Protein AF-A0A813YNI4-F1 (afdb_monomer)

Sequence (89 aa):
MEVLLKEPSEHSHVPDPDRLHLIRLKNEIKSRGASSDEGASTILFDVLRTIPLTITTDLPTNDALLQTIRFERPAMQLDHNGRLSLILR

Solvent-accessible surface area (backbone atoms only — not comparable to full-atom values): 5677 Å² total; per-residue (Å²): 135,84,82,82,75,76,77,85,77,81,75,97,64,81,83,59,66,64,62,52,50,54,52,50,50,55,50,49,48,40,51,44,22,52,74,46,90,68,52,68,68,54,54,48,51,64,55,57,74,72,57,61,79,90,47,60,85,77,52,76,54,70,67,59,51,53,51,46,30,60,68,40,31,59,56,73,42,66,43,100,83,70,44,80,38,81,45,86,130

Foldseek 3Di:
DDDPDDDDDDDPDDDDVLVVLQVVLLVQLLVCLQPPPDDLVVSCVVSVVVHDPVNPVVDDDPVVSSVSSVVSHFDFDQDPVRDTDGDDD

Secondary structure (DSSP, 8-state):
-----PPPPPPSS---HHHHHHHHHHHHHHHHHHH--S-HHHHHHHHHTT--GGGGGGSPPHHHHHHHHHHHSPPEEE-TTS-EEE---

Mean predicted aligned error: 9.95 Å

Nearest PDB structures (foldseek):
  6q9b-assembly1_B9  TM=2.991E-01  e=7.823E+00  Ovis aries

pLDDT: mean 81.28, std 10.11, range [52.69, 91.94]

Radius of gyration: 19.48 Å; Cα contacts (8 Å, |Δi|>4): 62; chains: 1; bounding box: 44×20×60 Å

Structure (mmCIF, N/CA/C/O backbone):
data_AF-A0A813YNI4-F1
#
_entry.id   AF-A0A813YNI4-F1
#
loop_
_atom_site.group_PDB
_atom_site.id
_atom_site.type_symbol
_atom_site.label_atom_id
_atom_site.label_alt_id
_atom_site.label_comp_id
_atom_site.label_asym_id
_atom_site.label_entity_id
_atom_site.label_seq_id
_atom_site.pdbx_PDB_ins_code
_atom_site.Cartn_x
_atom_site.Cartn_y
_atom_site.Cartn_z
_atom_site.occupancy
_atom_site.B_iso_or_equiv
_atom_site.auth_seq_id
_atom_site.auth_comp_id
_atom_site.auth_asym_id
_atom_site.auth_atom_id
_atom_site.pdbx_PDB_model_num
ATOM 1 N N . MET A 1 1 ? -23.808 8.437 -41.103 1.00 52.69 1 MET A N 1
ATOM 2 C CA . MET A 1 1 ? -22.611 9.114 -40.568 1.00 52.69 1 MET A CA 1
ATOM 3 C C . MET A 1 1 ? -21.777 8.040 -39.899 1.00 52.69 1 MET A C 1
ATOM 5 O O . MET A 1 1 ? -22.207 7.525 -38.876 1.00 52.69 1 MET A O 1
ATOM 9 N N . GLU A 1 2 ? -20.687 7.609 -40.529 1.00 61.41 2 GLU A N 1
ATOM 10 C CA . GLU A 1 2 ? -19.798 6.590 -39.961 1.00 61.41 2 GLU A CA 1
ATOM 11 C C . GLU A 1 2 ? -18.891 7.242 -38.917 1.00 61.41 2 GLU A C 1
ATOM 13 O O . GLU A 1 2 ? -18.179 8.203 -39.205 1.00 61.41 2 GLU A O 1
ATOM 18 N N . VAL A 1 3 ? -18.954 6.746 -37.682 1.00 67.62 3 VAL A N 1
ATOM 19 C CA . VAL A 1 3 ? -18.011 7.123 -36.630 1.00 67.62 3 VAL A CA 1
ATOM 20 C C . VAL A 1 3 ? -16.711 6.388 -36.937 1.00 67.62 3 VAL A C 1
ATOM 22 O O . VAL A 1 3 ? -16.602 5.191 -36.688 1.00 67.62 3 VAL A O 1
ATOM 25 N N . LEU A 1 4 ? -15.738 7.092 -37.515 1.00 66.44 4 LEU A N 1
ATOM 26 C CA . LEU A 1 4 ? -14.378 6.580 -37.675 1.00 66.44 4 LEU A CA 1
ATOM 27 C C . LEU A 1 4 ? -13.744 6.460 -36.284 1.00 66.44 4 LEU A C 1
ATOM 29 O O . LEU A 1 4 ? -13.162 7.410 -35.760 1.00 66.44 4 LEU A O 1
ATOM 33 N N . LEU A 1 5 ? -13.908 5.297 -35.656 1.00 75.12 5 LEU A N 1
ATOM 34 C CA . LEU A 1 5 ? -13.193 4.951 -34.436 1.00 75.12 5 LEU A CA 1
ATOM 35 C C . LEU A 1 5 ? -11.721 4.758 -34.806 1.00 75.12 5 LEU A C 1
ATOM 37 O O . LEU A 1 5 ? -11.368 3.840 -35.542 1.00 75.12 5 LEU A O 1
ATOM 41 N N . LYS A 1 6 ? -10.869 5.672 -34.336 1.00 78.00 6 LYS A N 1
ATOM 42 C CA . LYS A 1 6 ? -9.418 5.585 -34.506 1.00 78.00 6 LYS A CA 1
ATOM 43 C C . LYS A 1 6 ? -8.910 4.330 -33.795 1.00 78.00 6 LYS A C 1
ATOM 45 O O . LYS A 1 6 ? -9.264 4.105 -32.637 1.00 78.00 6 LYS A O 1
ATOM 50 N N . GLU A 1 7 ? -8.085 3.542 -34.478 1.00 80.06 7 GLU A N 1
ATOM 51 C CA . GLU A 1 7 ? -7.469 2.360 -33.875 1.00 80.06 7 GLU A CA 1
ATOM 52 C C . GLU A 1 7 ? -6.624 2.741 -32.643 1.00 80.06 7 GLU A C 1
ATOM 54 O O . GLU A 1 7 ? -6.050 3.841 -32.604 1.00 80.06 7 GLU A O 1
ATOM 59 N N . PRO A 1 8 ? -6.548 1.865 -31.622 1.00 81.69 8 PRO A N 1
ATOM 60 C CA . PRO A 1 8 ? -5.702 2.093 -30.457 1.00 81.69 8 PRO A CA 1
ATOM 61 C C . PRO A 1 8 ? -4.246 2.313 -30.880 1.00 81.69 8 PRO A C 1
ATOM 63 O O . PRO A 1 8 ? -3.688 1.516 -31.630 1.00 81.69 8 PRO A O 1
ATOM 66 N N . SER A 1 9 ? -3.614 3.385 -30.398 1.00 83.00 9 SER A N 1
ATOM 67 C CA . SER A 1 9 ? -2.188 3.613 -30.646 1.00 83.00 9 SER A CA 1
ATOM 68 C C . SER A 1 9 ? -1.333 2.746 -29.729 1.00 83.00 9 SER A C 1
ATOM 70 O O . SER A 1 9 ? -1.615 2.658 -28.532 1.00 83.00 9 SER A O 1
ATOM 72 N N . GLU A 1 10 ? -0.243 2.197 -30.258 1.00 85.94 10 GLU A N 1
ATOM 73 C CA . GLU A 1 10 ? 0.762 1.510 -29.449 1.00 85.94 10 GLU A CA 1
ATOM 74 C C . GLU A 1 10 ? 1.454 2.465 -28.465 1.00 85.94 10 GLU A C 1
ATOM 76 O O . GLU A 1 10 ? 1.638 3.659 -28.727 1.00 85.94 10 GLU A O 1
ATOM 81 N N . HIS A 1 11 ? 1.851 1.933 -27.309 1.00 84.81 11 HIS A N 1
ATOM 82 C CA . HIS A 1 11 ? 2.634 2.682 -26.333 1.00 84.81 11 HIS A CA 1
ATOM 83 C C . HIS A 1 11 ? 4.075 2.861 -26.826 1.00 84.81 11 HIS A C 1
ATOM 85 O O . HIS A 1 11 ? 4.718 1.907 -27.248 1.00 84.81 11 HIS A O 1
ATOM 91 N N . SER A 1 12 ? 4.621 4.075 -26.712 1.00 87.94 12 SER A N 1
ATOM 92 C CA . SER A 1 12 ? 5.998 4.379 -27.143 1.00 87.94 12 SER A CA 1
ATOM 93 C C . SER A 1 12 ? 7.091 3.843 -26.207 1.00 87.94 12 SER A C 1
ATOM 95 O O . SER A 1 12 ? 8.273 4.007 -26.491 1.00 87.94 12 SER A O 1
ATOM 97 N N . HIS A 1 13 ? 6.720 3.265 -25.064 1.00 87.19 13 HIS A N 1
ATOM 98 C CA . HIS A 1 13 ? 7.638 2.676 -24.093 1.00 87.19 13 HIS A CA 1
ATOM 99 C C . HIS A 1 13 ? 6.920 1.625 -23.247 1.00 87.19 13 HIS A C 1
ATOM 101 O O . HIS A 1 13 ? 5.695 1.642 -23.106 1.00 87.19 13 HIS A O 1
ATOM 107 N N . VAL A 1 14 ? 7.708 0.722 -22.665 1.00 87.19 14 VAL A N 1
ATOM 108 C CA . VAL A 1 14 ? 7.217 -0.248 -21.685 1.00 87.19 14 VAL A CA 1
ATOM 109 C C . VAL A 1 14 ? 6.899 0.439 -20.352 1.00 87.19 14 VAL A C 1
ATOM 111 O O . VAL A 1 14 ? 7.532 1.444 -20.019 1.00 87.19 14 VAL A O 1
ATOM 114 N N . PRO A 1 15 ? 5.942 -0.084 -19.567 1.00 87.44 15 PRO A N 1
ATOM 115 C CA . PRO A 1 15 ? 5.671 0.426 -18.232 1.00 87.44 15 PRO A CA 1
ATOM 116 C C . PRO A 1 15 ? 6.896 0.312 -17.326 1.00 87.44 15 PRO A C 1
ATOM 118 O O . PRO A 1 15 ? 7.587 -0.705 -17.328 1.00 87.44 15 PRO A O 1
ATOM 121 N N . ASP A 1 16 ? 7.109 1.336 -16.508 1.00 89.50 16 ASP A N 1
ATOM 122 C CA . ASP A 1 16 ? 8.116 1.313 -15.455 1.00 89.50 16 ASP A CA 1
ATOM 123 C C . ASP A 1 16 ? 7.645 0.393 -14.305 1.00 89.50 16 ASP A C 1
ATOM 125 O O . ASP A 1 16 ? 6.625 0.688 -13.662 1.00 89.50 16 ASP A O 1
ATOM 129 N N . PRO A 1 17 ? 8.339 -0.734 -14.048 1.00 87.00 17 PRO A N 1
ATOM 130 C CA . P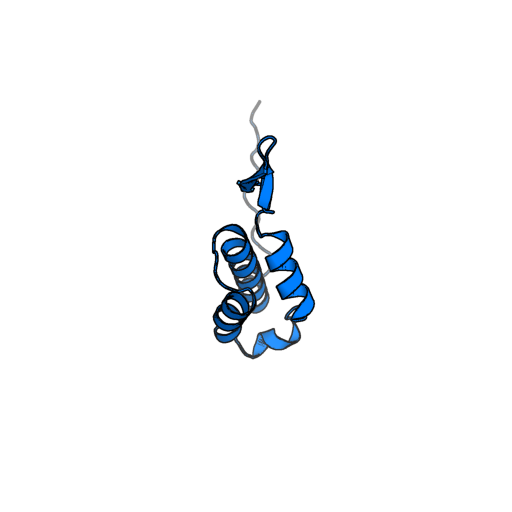RO A 1 17 ? 7.929 -1.694 -13.032 1.00 87.00 17 PRO A CA 1
ATOM 131 C C . PRO A 1 17 ? 7.961 -1.092 -11.627 1.00 87.00 17 PRO A C 1
ATOM 133 O O . PRO A 1 17 ? 7.069 -1.389 -10.831 1.00 87.00 17 PRO A O 1
ATOM 136 N N . ASP A 1 18 ? 8.916 -0.219 -11.327 1.00 86.12 18 ASP A N 1
ATOM 137 C CA . ASP A 1 18 ? 9.086 0.376 -10.003 1.00 86.12 18 ASP A CA 1
ATOM 138 C C . ASP A 1 18 ? 7.931 1.335 -9.705 1.00 86.12 18 ASP A C 1
ATOM 140 O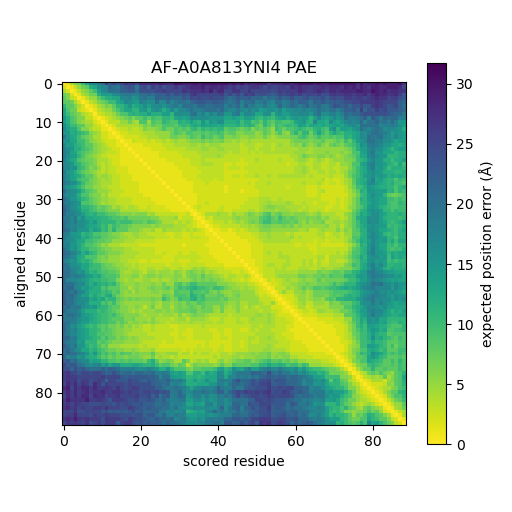 O . ASP A 1 18 ? 7.259 1.249 -8.669 1.00 86.12 18 ASP A O 1
ATOM 144 N N . ARG A 1 19 ? 7.575 2.156 -10.697 1.00 85.94 19 ARG A N 1
ATOM 145 C CA . ARG A 1 19 ? 6.402 3.031 -10.623 1.00 85.94 19 ARG A CA 1
ATOM 146 C C . ARG A 1 19 ? 5.097 2.251 -10.474 1.00 85.94 19 ARG A C 1
ATOM 148 O O . ARG A 1 19 ? 4.209 2.677 -9.730 1.00 85.94 19 ARG A O 1
ATOM 155 N N . LEU A 1 20 ? 4.961 1.107 -11.145 1.00 88.12 20 LEU A N 1
ATOM 156 C CA . LEU A 1 20 ? 3.796 0.234 -10.977 1.00 88.12 20 LEU A CA 1
ATOM 157 C C . LEU A 1 20 ? 3.693 -0.314 -9.548 1.00 88.12 20 LEU A C 1
ATOM 159 O O . LEU A 1 20 ? 2.586 -0.370 -9.005 1.00 88.12 20 LEU A O 1
ATOM 163 N N . HIS A 1 21 ? 4.814 -0.679 -8.924 1.00 86.75 21 HIS A N 1
ATOM 164 C CA . HIS A 1 21 ? 4.828 -1.151 -7.538 1.00 86.75 21 HIS A CA 1
ATOM 165 C C . HIS A 1 21 ? 4.410 -0.047 -6.565 1.00 86.75 21 HIS A C 1
ATOM 167 O O . HIS A 1 21 ? 3.536 -0.282 -5.732 1.00 86.75 21 HIS A O 1
ATOM 173 N N . LEU A 1 22 ? 4.928 1.176 -6.720 1.00 87.12 22 LEU A N 1
ATOM 174 C CA . LEU A 1 22 ? 4.525 2.320 -5.891 1.00 87.12 22 LEU A CA 1
ATOM 175 C C . LEU A 1 22 ? 3.026 2.633 -6.011 1.00 87.12 22 LEU A C 1
ATOM 177 O O . LEU A 1 22 ? 2.360 2.911 -5.011 1.00 87.12 22 LEU A O 1
ATOM 181 N N . ILE A 1 23 ? 2.469 2.562 -7.225 1.00 89.38 23 ILE A N 1
ATOM 182 C CA . ILE A 1 23 ? 1.033 2.780 -7.454 1.00 89.38 23 ILE A CA 1
ATOM 183 C C . ILE A 1 23 ? 0.204 1.707 -6.743 1.00 89.38 23 ILE A C 1
ATOM 185 O O . ILE A 1 23 ? -0.765 2.041 -6.056 1.00 89.38 23 ILE A O 1
ATOM 189 N N . ARG A 1 24 ? 0.585 0.430 -6.875 1.00 89.81 24 ARG A N 1
ATOM 190 C CA . ARG A 1 24 ? -0.089 -0.681 -6.183 1.00 89.81 24 ARG A CA 1
ATOM 191 C C . ARG A 1 24 ? -0.060 -0.484 -4.674 1.00 89.81 24 ARG A C 1
ATOM 193 O O . ARG A 1 24 ? -1.103 -0.574 -4.036 1.00 89.81 24 ARG A O 1
ATOM 200 N N . LEU A 1 25 ? 1.100 -0.114 -4.141 1.00 88.88 25 LEU A N 1
ATOM 201 C CA . LEU A 1 25 ? 1.301 0.133 -2.722 1.00 88.88 25 LEU A CA 1
ATOM 202 C C . LEU A 1 25 ? 0.373 1.226 -2.186 1.00 88.88 25 LEU A C 1
ATOM 204 O O . LEU A 1 25 ? -0.330 1.050 -1.193 1.00 88.88 25 LEU A O 1
ATOM 208 N N . LYS A 1 26 ? 0.340 2.364 -2.882 1.00 89.62 26 LYS A N 1
ATOM 209 C CA . LYS A 1 26 ? -0.519 3.492 -2.527 1.00 89.62 26 LYS A CA 1
ATOM 210 C C . LYS A 1 26 ? -1.993 3.092 -2.543 1.00 89.62 26 LYS A C 1
ATOM 212 O O . LYS A 1 26 ? -2.737 3.481 -1.645 1.00 89.62 26 LYS A O 1
ATOM 217 N N . ASN A 1 27 ? -2.413 2.330 -3.549 1.00 90.69 27 ASN A N 1
ATOM 218 C CA . ASN A 1 27 ? -3.789 1.853 -3.652 1.00 90.69 27 ASN A CA 1
ATOM 219 C C . ASN A 1 27 ? -4.134 0.871 -2.532 1.00 90.69 27 ASN A C 1
ATOM 221 O O . ASN A 1 27 ? -5.233 0.942 -1.993 1.00 90.69 27 ASN A O 1
ATOM 225 N N . GLU A 1 28 ? -3.201 0.010 -2.133 1.00 91.94 28 GLU A N 1
ATOM 226 C CA . GLU A 1 28 ? -3.403 -0.910 -1.017 1.00 91.94 28 GLU A CA 1
ATOM 227 C C . GLU A 1 28 ? -3.540 -0.170 0.318 1.00 91.94 28 GLU A C 1
ATOM 229 O O . GLU A 1 28 ? -4.487 -0.425 1.059 1.00 91.94 28 GLU A O 1
ATOM 234 N N . ILE A 1 29 ? -2.674 0.814 0.591 1.00 90.69 29 ILE A N 1
ATOM 235 C CA . ILE A 1 29 ? -2.770 1.661 1.792 1.00 90.69 29 ILE A CA 1
ATOM 236 C C . ILE A 1 29 ? -4.117 2.388 1.836 1.00 90.69 29 ILE A C 1
ATOM 238 O O . ILE A 1 29 ? -4.765 2.416 2.881 1.00 90.69 29 ILE A O 1
ATOM 242 N N . LYS A 1 30 ? -4.560 2.949 0.704 1.00 90.25 30 LYS A N 1
ATOM 243 C CA . LYS A 1 30 ? -5.865 3.614 0.597 1.00 90.25 30 LYS A CA 1
ATOM 244 C C . LYS A 1 30 ? -7.017 2.646 0.834 1.00 90.25 30 LYS A C 1
ATOM 246 O O . LYS A 1 30 ? -7.884 2.916 1.654 1.00 90.25 30 LYS A O 1
ATOM 251 N N . SER A 1 31 ? -6.990 1.499 0.157 1.00 91.19 31 SER A N 1
ATOM 252 C CA . SER A 1 31 ? -8.022 0.471 0.267 1.00 91.19 31 SER A CA 1
ATOM 253 C C . SER A 1 31 ? -8.153 -0.026 1.702 1.00 91.19 31 SER A C 1
ATOM 255 O O . SER A 1 31 ? -9.260 -0.070 2.234 1.00 91.19 31 SER A O 1
ATOM 257 N N . ARG A 1 32 ? -7.037 -0.363 2.359 1.00 90.06 32 ARG A N 1
ATOM 258 C CA . ARG A 1 32 ? -7.044 -0.799 3.761 1.00 90.06 32 ARG A CA 1
ATOM 259 C C . ARG A 1 32 ? -7.438 0.334 4.703 1.00 90.06 32 ARG A C 1
ATOM 261 O O . ARG A 1 32 ? -8.194 0.098 5.632 1.00 90.06 32 ARG A O 1
ATOM 268 N N . GLY A 1 33 ? -6.998 1.564 4.439 1.00 87.06 33 GLY A N 1
ATOM 269 C CA . GLY A 1 33 ? -7.428 2.740 5.194 1.00 87.06 33 GLY A CA 1
ATOM 270 C C . GLY A 1 33 ? -8.942 2.962 5.150 1.00 87.06 33 GLY A C 1
ATOM 271 O O . GLY A 1 33 ? -9.517 3.325 6.167 1.00 87.06 33 GLY A O 1
ATOM 272 N N . ALA A 1 34 ? -9.583 2.698 4.011 1.00 86.25 34 ALA A N 1
ATOM 273 C CA . ALA A 1 34 ? -11.022 2.880 3.836 1.00 86.25 34 ALA A CA 1
ATOM 274 C C . ALA A 1 34 ? -11.880 1.714 4.359 1.00 86.25 34 ALA A C 1
ATOM 276 O O . ALA A 1 34 ? -13.032 1.928 4.728 1.00 86.25 34 ALA A O 1
ATOM 277 N N . SER A 1 35 ? -11.348 0.487 4.366 1.00 84.19 35 SER A N 1
ATOM 278 C CA . SER A 1 35 ? -12.141 -0.736 4.590 1.00 84.19 35 SER A CA 1
ATOM 279 C C . SER A 1 35 ? -11.738 -1.576 5.803 1.00 84.19 35 SER A C 1
ATOM 281 O O . SER A 1 35 ? -12.481 -2.486 6.160 1.00 84.19 35 SER A O 1
ATOM 283 N N . SER A 1 36 ? -10.589 -1.303 6.429 1.00 83.19 36 SER A N 1
ATOM 284 C CA . SER A 1 36 ? -10.062 -2.089 7.548 1.00 83.19 36 SER A CA 1
ATOM 285 C C . SER A 1 36 ? -9.973 -1.271 8.838 1.00 83.19 36 SER A C 1
ATOM 287 O O . SER A 1 36 ? -9.577 -0.104 8.836 1.00 83.19 36 SER A O 1
ATOM 289 N N . ASP A 1 37 ? -10.276 -1.931 9.958 1.00 83.31 37 ASP A N 1
ATOM 290 C CA . ASP A 1 37 ? -10.106 -1.404 11.317 1.00 83.31 37 ASP A CA 1
ATOM 291 C C . ASP A 1 37 ? -8.670 -1.588 11.855 1.00 83.31 37 ASP A C 1
ATOM 293 O O . ASP A 1 37 ? -8.361 -1.180 12.978 1.00 83.31 37 ASP A O 1
ATOM 297 N N . GLU A 1 38 ? -7.767 -2.192 11.068 1.00 86.81 38 GLU A N 1
ATOM 298 C CA . GLU A 1 38 ? -6.349 -2.366 11.409 1.00 86.81 38 GLU A CA 1
ATOM 299 C C . GLU A 1 38 ? -5.699 -1.048 11.846 1.00 86.81 38 GLU A C 1
ATOM 301 O O . GLU A 1 38 ? -6.005 0.017 11.322 1.00 86.81 38 GLU A O 1
ATOM 306 N N . GLY A 1 39 ? -4.741 -1.080 12.776 1.00 86.06 39 GLY A N 1
ATOM 307 C CA . GLY A 1 39 ? -3.967 0.110 13.139 1.00 86.06 39 GLY A CA 1
ATOM 308 C C . GLY A 1 39 ? -3.145 0.643 11.958 1.00 86.06 39 GLY A C 1
ATOM 309 O O . GLY A 1 39 ? -2.608 -0.132 11.171 1.00 86.06 39 GLY A O 1
ATOM 310 N N . ALA A 1 40 ? -2.993 1.968 11.840 1.00 86.25 40 ALA A N 1
ATOM 311 C CA . ALA A 1 40 ? -2.240 2.574 10.734 1.00 86.25 40 ALA A CA 1
ATOM 312 C C . ALA A 1 40 ? -0.792 2.054 10.658 1.00 86.25 40 ALA A C 1
ATOM 314 O O . ALA A 1 40 ? -0.290 1.776 9.576 1.00 86.25 40 ALA A O 1
ATOM 315 N N . SER A 1 41 ? -0.147 1.841 11.807 1.00 87.62 41 SER A 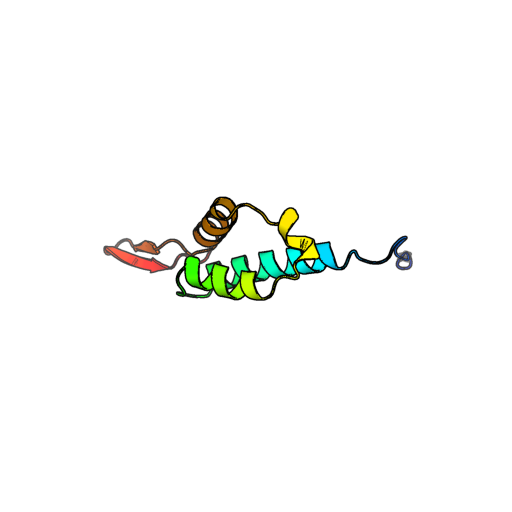N 1
ATOM 316 C CA . SER A 1 41 ? 1.190 1.244 11.885 1.00 87.62 41 SER A CA 1
ATOM 317 C C . SER A 1 41 ? 1.228 -0.201 11.383 1.00 87.62 41 SER A C 1
ATOM 319 O O . SER A 1 41 ? 2.204 -0.581 10.747 1.00 87.62 41 SER A O 1
ATOM 321 N N . THR A 1 42 ? 0.174 -0.986 11.627 1.00 91.12 42 THR A N 1
ATOM 322 C CA . THR A 1 42 ? 0.050 -2.367 11.135 1.00 91.12 42 THR A CA 1
ATOM 323 C C . THR A 1 42 ? -0.081 -2.379 9.618 1.00 91.12 42 THR A C 1
ATOM 325 O O . THR A 1 42 ? 0.695 -3.058 8.952 1.00 91.12 42 THR A O 1
ATOM 328 N N . ILE A 1 43 ? -0.977 -1.546 9.073 1.00 89.50 43 ILE A N 1
ATOM 329 C CA . ILE A 1 43 ? -1.163 -1.387 7.624 1.00 89.50 43 ILE A CA 1
ATOM 330 C C . ILE A 1 43 ? 0.167 -1.016 6.962 1.00 89.50 43 ILE A C 1
ATOM 332 O O . ILE A 1 43 ? 0.568 -1.641 5.983 1.00 89.50 43 ILE A O 1
ATOM 336 N N . LEU A 1 44 ? 0.878 -0.022 7.502 1.00 90.06 44 LEU A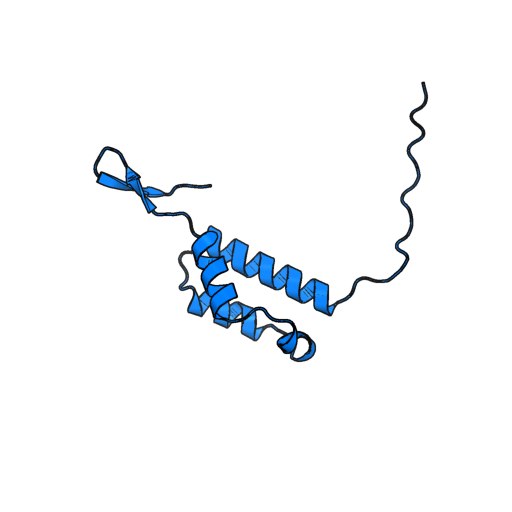 N 1
ATOM 337 C CA . LEU A 1 44 ? 2.155 0.401 6.931 1.00 90.06 44 LEU A CA 1
ATOM 338 C C . LEU A 1 44 ? 3.227 -0.676 7.056 1.00 90.06 44 LEU A C 1
ATOM 340 O O . LEU A 1 44 ? 3.925 -0.927 6.084 1.00 90.06 44 LEU A O 1
ATOM 344 N N . PHE A 1 45 ? 3.355 -1.339 8.203 1.00 90.00 45 PHE A N 1
ATOM 345 C CA . PHE A 1 45 ? 4.338 -2.406 8.373 1.00 90.00 45 PHE A CA 1
ATOM 346 C C . PHE A 1 45 ? 4.124 -3.548 7.370 1.00 90.00 45 PHE A C 1
ATOM 348 O O . PHE A 1 45 ? 5.067 -3.977 6.702 1.00 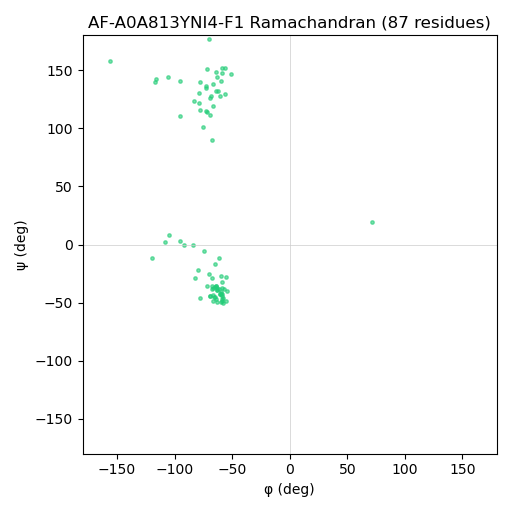90.00 45 PHE A O 1
ATOM 355 N N . ASP A 1 46 ? 2.879 -4.002 7.220 1.00 90.44 46 ASP A N 1
ATOM 356 C CA . ASP A 1 46 ? 2.542 -5.105 6.324 1.00 90.44 46 ASP A CA 1
ATOM 357 C C . ASP A 1 46 ? 2.723 -4.769 4.853 1.00 90.44 46 ASP A C 1
ATOM 359 O O . ASP A 1 46 ? 3.131 -5.621 4.064 1.00 90.44 46 ASP A O 1
ATOM 363 N N . VAL A 1 47 ? 2.433 -3.530 4.482 1.00 88.88 47 VAL A N 1
ATOM 364 C CA . VAL A 1 47 ? 2.577 -3.085 3.104 1.00 88.88 47 VAL A CA 1
ATOM 365 C C . VAL A 1 47 ? 4.052 -2.812 2.785 1.00 88.88 47 VAL A C 1
ATOM 367 O O . VAL A 1 47 ? 4.569 -3.313 1.786 1.00 88.88 47 VAL A O 1
ATOM 370 N N . LEU A 1 48 ? 4.775 -2.109 3.662 1.00 88.00 48 LEU A N 1
ATOM 371 C CA . LEU A 1 48 ? 6.179 -1.746 3.448 1.00 88.00 48 LEU A CA 1
ATOM 372 C C . LEU A 1 48 ? 7.128 -2.958 3.455 1.00 88.00 48 LEU A C 1
ATOM 374 O O . LEU A 1 48 ? 8.129 -2.927 2.744 1.00 88.00 48 LEU A O 1
ATOM 378 N N . ARG A 1 49 ? 6.828 -4.054 4.174 1.00 88.25 49 ARG A N 1
ATOM 379 C CA . ARG A 1 49 ? 7.692 -5.261 4.149 1.00 88.25 49 ARG A CA 1
ATOM 380 C C . ARG A 1 49 ? 7.752 -5.959 2.790 1.00 88.25 49 ARG A C 1
ATOM 382 O O . ARG A 1 49 ? 8.614 -6.806 2.585 1.00 88.25 49 ARG A O 1
ATOM 389 N N . THR A 1 50 ? 6.813 -5.666 1.892 1.00 84.62 50 THR A N 1
ATOM 390 C CA . THR A 1 50 ? 6.749 -6.287 0.559 1.00 84.62 50 THR A CA 1
ATOM 391 C C . THR A 1 50 ? 7.493 -5.479 -0.503 1.00 84.62 50 THR A C 1
ATOM 393 O O . THR A 1 50 ? 7.551 -5.884 -1.663 1.00 84.62 50 THR A O 1
ATOM 396 N N . ILE A 1 51 ? 8.074 -4.342 -0.111 1.00 82.31 51 ILE A N 1
ATOM 397 C CA . ILE A 1 51 ? 8.686 -3.395 -1.031 1.00 82.31 51 ILE A CA 1
ATOM 398 C C . ILE A 1 51 ? 10.078 -3.860 -1.467 1.00 82.31 51 ILE A C 1
ATOM 400 O O . ILE A 1 51 ? 10.917 -4.163 -0.615 1.00 82.31 51 ILE A O 1
ATOM 404 N N . PRO A 1 52 ? 10.368 -3.864 -2.782 1.00 82.19 52 PRO A N 1
ATOM 405 C CA . PRO A 1 52 ? 11.723 -4.070 -3.264 1.00 82.19 52 PRO A CA 1
ATOM 406 C C . PRO A 1 52 ? 12.620 -2.894 -2.864 1.00 82.19 52 PRO A C 1
ATOM 408 O O . PRO A 1 52 ? 12.249 -1.729 -2.984 1.00 82.19 52 PRO A O 1
ATOM 411 N N . LEU A 1 53 ? 13.845 -3.194 -2.431 1.00 82.62 53 LEU A N 1
ATOM 412 C CA . LEU A 1 53 ? 14.802 -2.182 -1.966 1.00 82.62 53 LEU A CA 1
ATOM 413 C C . LEU A 1 53 ? 15.062 -1.074 -3.002 1.00 82.62 53 LEU A C 1
ATOM 415 O O . LEU A 1 53 ? 15.340 0.058 -2.609 1.00 82.62 53 LEU A O 1
ATOM 419 N N . THR A 1 54 ? 14.912 -1.389 -4.292 1.00 80.50 54 THR A N 1
ATOM 420 C CA . THR A 1 54 ? 15.125 -0.489 -5.435 1.00 80.50 54 THR A CA 1
ATOM 421 C C . THR A 1 54 ? 14.235 0.750 -5.420 1.00 80.50 54 THR A C 1
ATOM 423 O O . THR A 1 54 ? 14.665 1.778 -5.925 1.00 80.50 54 THR A O 1
ATOM 426 N N . ILE A 1 55 ? 13.049 0.691 -4.798 1.00 82.69 55 ILE A N 1
ATOM 427 C CA . ILE A 1 55 ? 12.065 1.793 -4.816 1.00 82.69 55 ILE A CA 1
ATOM 428 C C . ILE A 1 55 ? 11.933 2.520 -3.479 1.00 82.69 55 ILE A C 1
ATOM 430 O O . ILE A 1 55 ? 11.114 3.424 -3.333 1.00 82.69 55 ILE A O 1
ATOM 434 N N . THR A 1 56 ? 12.732 2.134 -2.481 1.00 80.56 56 THR A N 1
ATOM 435 C CA . THR A 1 56 ? 12.663 2.707 -1.126 1.00 80.56 56 THR A CA 1
ATOM 436 C C . THR A 1 56 ? 12.901 4.218 -1.128 1.00 80.56 56 THR A C 1
ATOM 438 O O . THR A 1 56 ? 12.327 4.935 -0.312 1.00 80.56 56 THR A O 1
ATOM 441 N N . THR A 1 57 ? 13.730 4.712 -2.051 1.00 82.19 57 THR A N 1
ATOM 442 C CA . THR A 1 57 ? 14.055 6.140 -2.194 1.00 82.19 57 THR A CA 1
ATOM 443 C C . THR A 1 57 ? 12.891 6.975 -2.711 1.00 82.19 57 THR A C 1
ATOM 445 O O . THR A 1 57 ? 12.824 8.164 -2.416 1.00 82.19 57 THR A O 1
ATOM 448 N N . ASP A 1 58 ? 11.967 6.350 -3.438 1.00 83.50 58 ASP A N 1
ATOM 449 C CA . ASP A 1 58 ? 10.814 7.010 -4.051 1.00 83.50 58 ASP A CA 1
ATOM 450 C C . ASP A 1 58 ? 9.561 6.923 -3.168 1.00 83.50 58 ASP A C 1
ATOM 452 O O . ASP A 1 58 ? 8.474 7.370 -3.553 1.00 83.50 58 ASP A O 1
ATOM 456 N N . LEU A 1 59 ? 9.691 6.344 -1.968 1.00 84.38 59 LEU A N 1
ATOM 457 C CA . LEU A 1 59 ? 8.584 6.250 -1.034 1.00 84.38 59 LEU A CA 1
ATOM 458 C 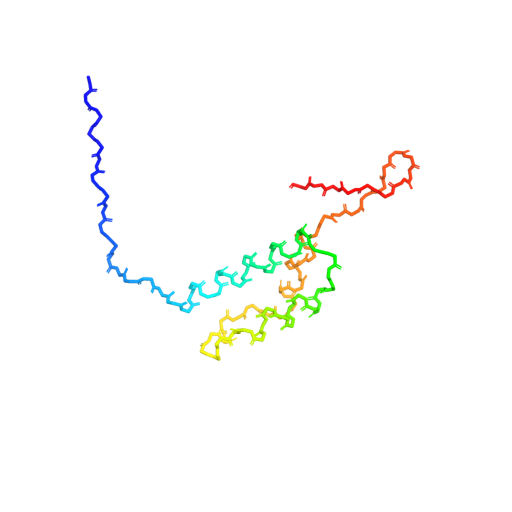C . LEU A 1 59 ? 8.260 7.608 -0.410 1.00 84.38 59 LEU A C 1
ATOM 460 O O . LEU A 1 59 ? 9.154 8.319 0.058 1.00 84.38 59 LEU A O 1
ATOM 464 N N . PRO A 1 60 ? 6.962 7.949 -0.305 1.00 83.75 60 PRO A N 1
ATOM 465 C CA . PRO A 1 60 ? 6.532 9.052 0.535 1.00 83.75 60 PRO A CA 1
ATOM 466 C C . PRO A 1 60 ? 7.001 8.849 1.978 1.00 83.75 60 PRO A C 1
ATOM 468 O O . PRO A 1 60 ? 7.118 7.720 2.460 1.00 83.75 60 PRO A O 1
ATOM 471 N N . THR A 1 61 ? 7.211 9.952 2.694 1.00 87.38 61 THR A N 1
ATOM 472 C CA . THR A 1 61 ? 7.572 9.899 4.112 1.00 87.38 61 THR A CA 1
ATOM 473 C C . THR A 1 61 ? 6.504 9.170 4.925 1.00 87.38 61 THR A C 1
ATOM 475 O O . THR A 1 61 ? 5.316 9.192 4.593 1.00 87.38 61 THR A O 1
ATOM 478 N N . ASN A 1 62 ? 6.920 8.551 6.031 1.00 85.50 62 ASN A N 1
ATOM 479 C CA . ASN A 1 62 ? 6.010 7.819 6.912 1.00 85.50 62 ASN A CA 1
ATOM 480 C C . ASN A 1 62 ? 4.823 8.698 7.366 1.00 85.50 62 ASN A C 1
ATOM 482 O O . ASN A 1 62 ? 3.677 8.261 7.323 1.00 85.50 62 ASN A O 1
ATOM 486 N N . ASP A 1 63 ? 5.068 9.978 7.668 1.00 85.94 63 ASP A N 1
ATOM 487 C CA . ASP A 1 63 ? 4.010 10.938 8.008 1.00 85.94 63 ASP A CA 1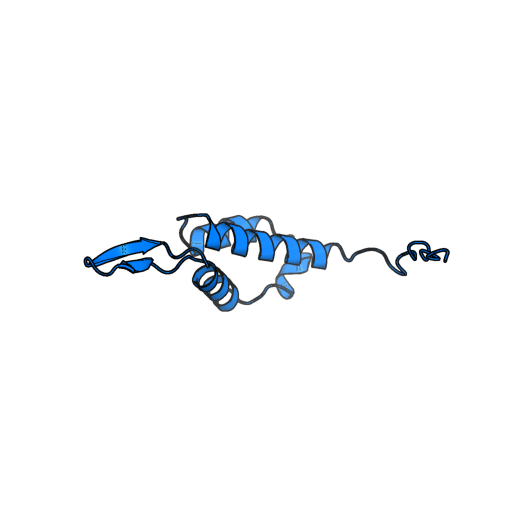
ATOM 488 C C . ASP A 1 63 ? 2.988 11.134 6.880 1.00 85.94 63 ASP A C 1
ATOM 490 O O . ASP A 1 63 ? 1.782 11.139 7.134 1.00 85.94 63 ASP A O 1
ATOM 494 N N . ALA A 1 64 ? 3.440 11.235 5.625 1.00 87.38 64 ALA A N 1
ATOM 495 C CA . ALA A 1 64 ? 2.548 11.357 4.473 1.00 87.38 64 ALA A CA 1
ATOM 496 C C . ALA A 1 64 ? 1.691 10.092 4.279 1.00 87.38 64 ALA A C 1
ATOM 498 O O . ALA A 1 64 ? 0.506 10.171 3.933 1.00 87.38 64 ALA A O 1
ATOM 499 N N . LEU A 1 65 ? 2.264 8.915 4.544 1.00 87.62 65 LEU A N 1
ATOM 500 C CA . LEU A 1 65 ? 1.545 7.643 4.484 1.00 87.62 65 LEU A CA 1
ATOM 501 C C . LEU A 1 65 ? 0.507 7.524 5.613 1.00 87.62 65 LEU A C 1
ATOM 503 O O . LEU A 1 65 ? -0.646 7.172 5.357 1.00 87.62 65 LEU A O 1
ATOM 507 N N . LEU A 1 66 ? 0.868 7.896 6.844 1.00 88.25 66 LEU A N 1
ATOM 508 C CA . LEU A 1 66 ? -0.055 7.945 7.982 1.00 88.25 66 LEU A CA 1
ATOM 509 C C . LEU A 1 66 ? -1.206 8.921 7.739 1.00 88.25 66 LEU A C 1
ATOM 511 O O . LEU A 1 66 ? -2.362 8.615 8.039 1.00 88.25 66 LEU A O 1
ATOM 515 N N . GLN A 1 67 ? -0.906 10.090 7.176 1.00 87.25 67 GLN A N 1
ATOM 516 C CA . GLN A 1 67 ? -1.913 11.080 6.821 1.00 87.25 67 GLN A CA 1
ATOM 517 C C . GLN A 1 67 ? -2.871 10.543 5.751 1.00 87.25 67 GLN A C 1
ATOM 519 O O . GLN A 1 67 ? -4.078 10.750 5.860 1.00 87.25 67 GLN A O 1
ATOM 524 N N . THR A 1 68 ? -2.361 9.792 4.771 1.00 85.88 68 THR A N 1
ATOM 525 C CA . THR A 1 68 ? -3.194 9.120 3.764 1.00 85.88 68 THR A CA 1
ATOM 526 C C . THR A 1 68 ? -4.174 8.152 4.426 1.00 85.88 68 THR A C 1
ATOM 528 O O . THR A 1 68 ? -5.370 8.254 4.186 1.00 85.88 68 THR A O 1
ATOM 531 N N . ILE A 1 69 ? -3.714 7.281 5.330 1.00 85.81 69 ILE A N 1
ATOM 532 C CA . ILE A 1 69 ? -4.603 6.349 6.048 1.00 85.81 69 ILE A CA 1
ATOM 533 C C . ILE A 1 69 ? -5.681 7.106 6.831 1.00 85.81 69 ILE A C 1
ATOM 535 O O . ILE A 1 69 ? -6.843 6.716 6.815 1.00 85.81 69 ILE A O 1
ATOM 539 N N . ARG A 1 70 ? -5.316 8.202 7.504 1.00 85.75 70 ARG A N 1
ATOM 540 C CA . ARG A 1 70 ? -6.278 9.023 8.256 1.00 85.75 70 ARG A CA 1
ATOM 541 C C . ARG A 1 70 ? -7.341 9.660 7.364 1.00 85.75 70 ARG A C 1
ATOM 543 O O . ARG A 1 70 ? -8.476 9.771 7.804 1.00 85.75 70 ARG A O 1
ATOM 550 N N . PHE A 1 71 ? -6.980 10.092 6.156 1.00 84.25 71 PHE A N 1
ATOM 551 C CA . PHE A 1 71 ? -7.932 10.689 5.218 1.00 84.25 71 PHE A CA 1
ATOM 552 C C . PHE A 1 71 ? -8.898 9.678 4.610 1.00 84.25 71 PHE A C 1
ATOM 554 O O . PHE A 1 71 ? -10.046 10.030 4.355 1.00 84.25 71 PHE A O 1
ATOM 561 N N . GLU A 1 72 ? -8.424 8.462 4.355 1.00 85.62 72 GLU A N 1
ATOM 562 C CA . GLU A 1 72 ? -9.232 7.408 3.738 1.00 85.62 72 GLU A CA 1
ATOM 563 C C . GLU A 1 72 ? -10.150 6.729 4.759 1.00 85.62 72 GLU A C 1
ATOM 565 O O . GLU A 1 72 ? -11.176 6.169 4.382 1.00 85.62 72 GLU A O 1
ATOM 570 N N . ARG A 1 73 ? -9.828 6.814 6.057 1.00 83.56 73 ARG A N 1
ATOM 571 C CA . ARG A 1 73 ? -10.712 6.302 7.103 1.00 83.56 73 ARG A CA 1
ATOM 572 C C . ARG A 1 73 ? -12.031 7.067 7.137 1.00 83.56 73 ARG A C 1
ATOM 574 O O . ARG A 1 73 ? -12.018 8.301 7.214 1.00 83.56 73 ARG A O 1
ATOM 581 N N . PRO A 1 74 ? -13.169 6.357 7.180 1.00 74.31 74 PRO A N 1
ATOM 582 C CA . PRO A 1 74 ? -14.449 6.999 7.401 1.00 74.31 74 PRO A CA 1
ATOM 583 C C . PRO A 1 74 ? -14.433 7.709 8.758 1.00 74.31 74 PRO A C 1
ATOM 585 O O . PRO A 1 74 ? -14.095 7.130 9.794 1.00 74.31 74 PRO A O 1
ATOM 588 N N . ALA A 1 75 ? -14.786 8.993 8.755 1.00 69.25 75 ALA A N 1
ATOM 589 C CA . ALA A 1 75 ? -14.937 9.741 9.990 1.00 69.25 75 ALA A CA 1
ATOM 590 C C . ALA A 1 75 ? -16.163 9.207 10.742 1.00 69.25 75 ALA A C 1
ATOM 592 O O . ALA A 1 75 ? -17.263 9.150 10.189 1.00 69.25 75 ALA A O 1
ATOM 593 N N . MET A 1 76 ? -15.983 8.848 12.013 1.00 61.59 76 MET A N 1
ATOM 594 C CA . MET A 1 76 ? -17.111 8.655 12.917 1.00 61.59 76 MET A CA 1
ATOM 595 C C . MET A 1 76 ? -17.692 10.030 13.252 1.00 61.59 76 MET A C 1
ATOM 597 O O . MET A 1 76 ? -17.024 10.843 13.892 1.00 61.59 76 MET A O 1
ATOM 601 N N . GLN A 1 77 ? -18.924 10.302 12.822 1.00 59.97 77 GLN A N 1
ATOM 602 C CA . GLN A 1 77 ? -19.693 11.447 13.311 1.00 59.97 77 GLN A CA 1
ATOM 603 C C . GLN A 1 77 ? -20.784 10.974 14.261 1.00 59.97 77 GLN A C 1
ATOM 605 O O . GLN A 1 77 ? -21.393 9.923 14.067 1.00 59.97 77 GLN A O 1
ATOM 610 N N . LEU A 1 78 ? -21.039 11.777 15.291 1.00 57.88 78 LEU A N 1
ATOM 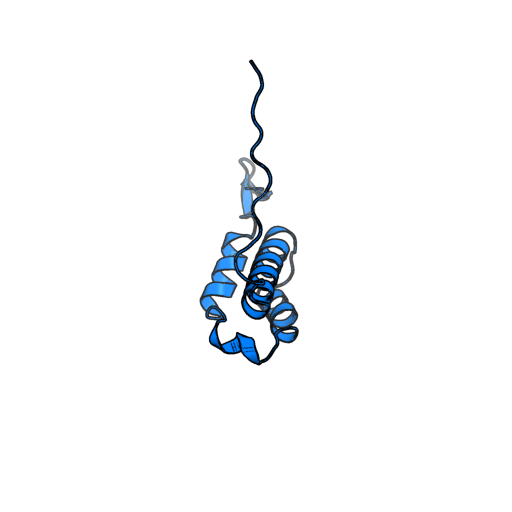611 C CA . LEU A 1 78 ? -22.217 11.611 16.130 1.00 57.88 78 LEU A CA 1
ATOM 612 C C . LEU A 1 78 ? -23.452 11.979 15.301 1.00 57.88 78 LEU A C 1
ATOM 614 O O . LEU A 1 78 ? -23.507 13.059 14.714 1.00 57.88 78 LEU A O 1
ATOM 618 N N . ASP A 1 79 ? -24.420 11.072 15.236 1.00 70.38 79 ASP A N 1
ATOM 619 C CA . ASP A 1 79 ? -25.728 11.342 14.661 1.00 70.38 79 ASP A CA 1
ATOM 620 C C . ASP A 1 79 ? -26.534 12.308 15.555 1.00 70.38 79 ASP A C 1
ATOM 622 O O . ASP A 1 79 ? -26.120 12.703 16.650 1.00 70.38 79 ASP A O 1
ATOM 626 N N . HIS A 1 80 ? -27.726 12.682 15.093 1.00 74.44 80 HIS A N 1
ATOM 627 C CA . HIS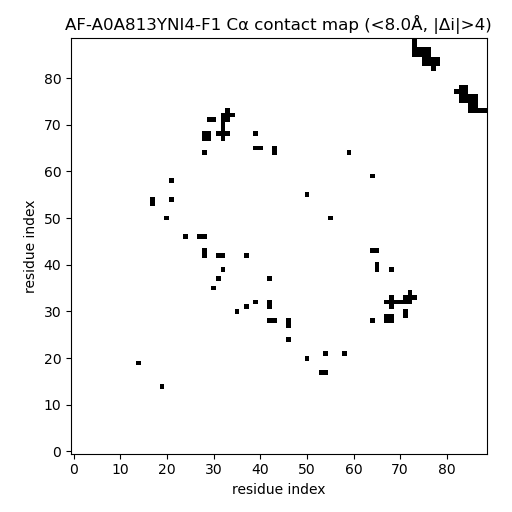 A 1 80 ? -28.662 13.553 15.813 1.00 74.44 80 HIS A CA 1
ATOM 628 C C . HIS A 1 80 ? -29.142 12.976 17.161 1.00 74.44 80 HIS A C 1
ATOM 630 O O . HIS A 1 80 ? -29.719 13.708 17.960 1.00 74.44 80 HIS A O 1
ATOM 636 N N . ASN A 1 81 ? -28.877 11.695 17.431 1.00 78.44 81 ASN A N 1
ATOM 637 C CA . ASN A 1 81 ? -29.191 10.999 18.677 1.00 78.44 81 ASN A CA 1
ATOM 638 C C . ASN A 1 81 ? -27.943 10.769 19.550 1.00 78.44 81 ASN A C 1
ATOM 640 O O . ASN A 1 81 ? -28.014 10.043 20.544 1.00 78.44 81 ASN A O 1
ATOM 644 N N . GLY A 1 82 ? -26.793 11.350 19.187 1.00 65.75 82 GLY A N 1
ATOM 645 C CA . GLY A 1 82 ? -25.531 11.172 19.903 1.00 65.75 82 GLY A CA 1
ATOM 646 C C . GLY A 1 82 ? -24.909 9.780 19.746 1.00 65.75 82 GLY A C 1
ATOM 647 O O . GLY A 1 82 ? -24.083 9.388 20.568 1.00 65.75 82 GLY A O 1
ATOM 648 N N . ARG A 1 83 ? -25.288 9.010 18.721 1.00 67.56 83 ARG A N 1
ATOM 649 C CA . ARG A 1 83 ? -24.688 7.711 18.390 1.00 67.56 83 ARG A CA 1
ATOM 650 C C . ARG A 1 83 ? -23.608 7.875 17.334 1.00 67.56 83 ARG A C 1
ATOM 652 O O . ARG A 1 83 ? -23.762 8.629 16.383 1.00 67.56 83 ARG A O 1
ATOM 659 N N . LEU A 1 84 ? -22.512 7.136 17.481 1.00 64.62 84 LEU A N 1
ATOM 660 C CA . LEU A 1 84 ? -21.458 7.103 16.470 1.00 64.62 84 LEU A CA 1
ATOM 661 C C . LEU A 1 84 ? -22.001 6.447 15.196 1.00 64.62 84 LEU A C 1
ATOM 663 O O . LEU A 1 84 ? -22.407 5.287 15.211 1.00 64.62 84 LEU A O 1
ATOM 667 N N . SER A 1 85 ? -22.005 7.202 14.106 1.00 59.84 85 SER A N 1
ATOM 668 C CA . SER A 1 85 ? -22.417 6.766 12.778 1.00 59.84 85 SER A CA 1
ATOM 669 C C . SER A 1 85 ? -21.233 6.848 11.818 1.00 59.84 85 SER A C 1
ATOM 671 O O . SER A 1 85 ? -20.407 7.765 11.888 1.00 59.84 85 SER A O 1
ATOM 673 N N . LEU A 1 86 ? -21.121 5.840 10.954 1.00 63.81 86 LEU A N 1
ATOM 674 C CA . LEU A 1 86 ? -20.068 5.759 9.952 1.00 63.81 86 LEU A CA 1
ATOM 675 C C . LEU A 1 86 ? -20.482 6.587 8.733 1.00 63.81 86 LEU A C 1
ATOM 677 O O . LEU A 1 86 ? -21.533 6.328 8.147 1.00 63.81 86 LEU A O 1
ATOM 681 N N . ILE A 1 87 ? -19.659 7.553 8.329 1.00 60.62 87 ILE A N 1
ATOM 682 C CA . ILE A 1 87 ? -19.871 8.271 7.070 1.00 60.62 87 ILE A CA 1
ATOM 683 C C . ILE A 1 87 ? -19.024 7.610 5.992 1.00 60.62 87 ILE A C 1
ATOM 685 O O . ILE A 1 87 ? -17.798 7.716 6.007 1.00 60.62 87 ILE A O 1
ATOM 689 N N . LEU A 1 88 ? -19.690 6.950 5.047 1.00 56.19 88 LEU A N 1
ATOM 690 C CA . LEU A 1 88 ? -19.085 6.541 3.783 1.00 56.19 88 LEU A CA 1
ATOM 691 C C . LEU A 1 88 ? -19.035 7.785 2.882 1.00 56.19 88 LEU A C 1
ATOM 693 O O . LEU A 1 88 ? -20.081 8.366 2.592 1.00 56.19 88 LEU A O 1
ATOM 697 N N . ARG A 1 89 ? -17.824 8.242 2.541 1.00 53.53 89 ARG A N 1
ATOM 698 C CA . ARG A 1 89 ? -17.591 9.372 1.626 1.00 53.53 89 ARG A CA 1
ATOM 699 C C . ARG A 1 89 ? -17.634 8.935 0.170 1.00 53.53 89 ARG A C 1
ATOM 701 O O . ARG A 1 89 ? -17.178 7.806 -0.107 1.00 53.53 89 ARG A O 1
#